Protein AF-A0A1B6LTK1-F1 (afdb_monomer)

Secondary structure (DSSP, 8-state):
-EEEEEEEEEE--HHHHHTHHHHHHHHHHHHHHHSTT-EEEEEEE-TTS-EEEEEEETTT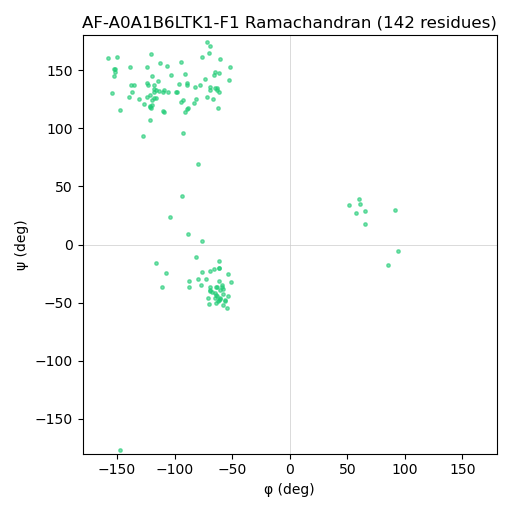EEEEEEEETTTEEEEEEEEEE-TTPPPSS-HHHHHHHHHHHHHHHT-SEEEEPPPEEET-SS--EEE-TT--EEE------S--

Mean predicted aligned error: 3.46 Å

Solvent-accessible surface area (backbone atoms only — not comparable to full-atom values): 8046 Å² total; per-residue (Å²): 72,25,38,38,38,36,46,36,38,36,33,36,59,37,67,49,38,72,54,34,67,64,50,50,52,51,51,51,60,53,47,48,76,69,38,58,72,60,38,83,73,48,76,47,77,45,95,81,46,24,36,41,37,34,28,41,27,58,72,78,16,42,35,40,42,38,39,40,46,88,14,41,36,41,38,39,43,36,31,69,40,54,74,90,57,78,66,87,68,41,74,67,55,48,50,52,50,50,56,48,50,31,63,74,66,60,31,84,46,70,49,76,55,81,65,43,70,43,82,36,91,59,85,39,73,46,66,47,100,84,69,46,85,41,81,54,96,69,89,74,78,91,76,134

Sequence (144 aa):
MAINTILLDLSVDPSKIMEKTALISTIQEVLSKFIPDLKETNSLSFGSGGFLFTFTAARDSFVTIRGFPQGLVSINVEYFRKDGDESLLPFETVRQLESTLTKLTGSMKSHKYPALKRGGKADRYFLSSDERILEYDIDAVLFE

Organism: NCBI:txid36148

InterPro domains:
  IPR015576 Spermine synthase, animal [PTHR46315] (1-144)

Foldseek 3Di:
DFKWKKKKKFFADLVCLLVVPQLVVQLQVLVCVLFAAWDWDDKDADPQSKIKTWTAGPQRKIWIWIGDSNRMIMIMIIHDDDPPDDDSQDPVNVVVSQVSSCVRRVTPDMDIDPIDGHPDPDDQWDADPVGDTDGHPDPDDPDD

Radius of gyration: 16.62 Å; Cα contacts (8 Å, |Δi|>4): 269; chains: 1; bounding box: 35×38×49 Å

Nearest PDB structures (foldseek):
  3c6k-assembly2_D  TM=7.894E-01  e=8.532E-10  Homo sapiens
  3c6k-assembly2_C  TM=7.794E-01  e=2.590E-09  Homo sapiens
  3c6k-assembly1_A  TM=7.953E-01  e=7.865E-09  Homo sapiens
  1tmi-assembly1_B  TM=7.408E-01  e=5.358E-05  Thermotoga maritima
  3tvl-assembly2_B  TM=3.067E-01  e=5.827E-01  Homo sapiens

pLDDT: mean 94.77, std 3.53, range [76.31, 98.56]

Structure (mmCIF, N/CA/C/O backbone):
data_AF-A0A1B6LTK1-F1
#
_entry.id   AF-A0A1B6LTK1-F1
#
loop_
_atom_site.group_PDB
_atom_site.id
_atom_site.type_symbol
_atom_site.label_atom_id
_atom_site.label_alt_id
_atom_site.label_comp_id
_atom_site.label_asym_id
_atom_site.label_entity_id
_atom_site.label_seq_id
_atom_site.pdbx_PDB_ins_code
_atom_site.Cartn_x
_atom_site.Cartn_y
_atom_site.Cartn_z
_atom_site.occupancy
_atom_site.B_iso_or_equiv
_atom_site.auth_seq_id
_atom_site.auth_comp_id
_atom_site.auth_asym_id
_atom_site.auth_atom_id
_atom_site.pdbx_PDB_model_num
ATOM 1 N N . MET A 1 1 ? 13.739 -3.139 -14.158 1.00 88.19 1 MET A N 1
ATOM 2 C CA . MET A 1 1 ? 13.530 -3.468 -12.737 1.00 88.19 1 MET A CA 1
ATOM 3 C C . MET A 1 1 ? 13.012 -2.217 -12.054 1.00 88.19 1 MET A C 1
ATOM 5 O O . MET A 1 1 ? 13.347 -1.140 -12.528 1.00 88.19 1 MET A O 1
ATOM 9 N N . ALA A 1 2 ? 12.196 -2.329 -11.012 1.00 93.19 2 ALA A N 1
ATOM 10 C CA . ALA A 1 2 ? 11.704 -1.182 -10.248 1.00 93.19 2 ALA A CA 1
ATOM 11 C C . ALA A 1 2 ? 11.273 -1.619 -8.843 1.00 93.19 2 ALA A C 1
ATOM 13 O O . ALA A 1 2 ? 10.985 -2.795 -8.608 1.00 93.19 2 ALA A O 1
ATOM 14 N N . ILE A 1 3 ? 11.192 -0.663 -7.924 1.00 95.00 3 ILE A N 1
ATOM 15 C CA . ILE A 1 3 ? 10.460 -0.831 -6.670 1.00 95.00 3 ILE A CA 1
ATOM 16 C C . ILE A 1 3 ? 8.993 -0.544 -6.973 1.00 95.00 3 ILE A C 1
ATOM 18 O O . ILE A 1 3 ? 8.656 0.542 -7.440 1.00 95.00 3 ILE A O 1
ATOM 22 N N . ASN A 1 4 ? 8.119 -1.504 -6.711 1.00 95.25 4 ASN A N 1
ATOM 23 C CA . ASN A 1 4 ? 6.684 -1.302 -6.813 1.00 95.25 4 ASN A CA 1
ATOM 24 C C . ASN A 1 4 ? 6.135 -0.933 -5.437 1.00 95.25 4 ASN A C 1
ATOM 26 O O . ASN A 1 4 ? 6.268 -1.715 -4.498 1.00 95.25 4 ASN A O 1
ATOM 30 N N . THR A 1 5 ? 5.482 0.223 -5.343 1.00 96.69 5 THR A N 1
ATOM 31 C CA . THR A 1 5 ? 4.803 0.689 -4.130 1.00 96.69 5 THR A CA 1
ATOM 32 C C . THR A 1 5 ? 3.295 0.653 -4.356 1.00 96.69 5 THR A C 1
ATOM 34 O O . THR A 1 5 ? 2.763 1.375 -5.199 1.00 96.69 5 THR A O 1
ATOM 37 N N . ILE A 1 6 ? 2.596 -0.195 -3.608 1.00 97.00 6 ILE A N 1
ATOM 38 C CA . ILE A 1 6 ? 1.132 -0.256 -3.572 1.00 97.00 6 ILE A CA 1
ATOM 39 C C . ILE A 1 6 ? 0.659 0.529 -2.359 1.00 97.00 6 ILE A C 1
ATOM 41 O O . ILE A 1 6 ? 1.159 0.314 -1.257 1.00 97.00 6 ILE A O 1
ATOM 45 N N . LEU A 1 7 ? -0.318 1.404 -2.580 1.00 97.56 7 LEU A N 1
ATOM 46 C CA . LEU A 1 7 ? -0.934 2.241 -1.557 1.00 97.56 7 LEU A CA 1
ATOM 47 C C . LEU A 1 7 ? -2.419 1.882 -1.461 1.00 97.56 7 LEU A C 1
ATOM 49 O O . LEU A 1 7 ? -3.116 1.806 -2.482 1.00 97.56 7 LEU A O 1
ATOM 53 N N . LEU A 1 8 ? -2.896 1.659 -0.241 1.00 97.81 8 LEU A N 1
ATOM 54 C CA . LEU A 1 8 ? -4.290 1.356 0.055 1.00 97.81 8 LEU A CA 1
ATOM 55 C C . LEU A 1 8 ? -4.720 2.085 1.325 1.00 97.81 8 LEU A C 1
ATOM 57 O O . LEU A 1 8 ? -4.129 1.893 2.385 1.00 97.81 8 LEU A O 1
ATOM 61 N N . ASP A 1 9 ? -5.811 2.836 1.231 1.00 98.38 9 ASP A N 1
ATOM 62 C CA . ASP A 1 9 ? -6.376 3.562 2.362 1.00 98.38 9 ASP A CA 1
ATOM 63 C C . ASP A 1 9 ? -7.758 3.017 2.739 1.00 98.38 9 ASP A C 1
ATOM 65 O O . ASP A 1 9 ? -8.581 2.699 1.876 1.00 98.38 9 ASP A O 1
ATOM 69 N N . LEU A 1 10 ? -8.027 2.944 4.044 1.00 98.31 10 LEU A N 1
ATOM 70 C CA . LEU A 1 10 ? -9.305 2.553 4.636 1.00 98.31 10 LEU A CA 1
ATOM 71 C C . LEU A 1 10 ? -9.796 3.663 5.571 1.00 98.31 10 LEU A C 1
ATOM 73 O O . LEU A 1 10 ? -9.099 4.059 6.503 1.00 98.31 10 LEU A O 1
ATOM 77 N N . SER A 1 11 ? -11.024 4.131 5.369 1.00 98.19 11 SER A N 1
ATOM 78 C CA . SER A 1 11 ? -11.733 5.000 6.313 1.00 98.19 11 SER A CA 1
ATOM 79 C C . SER A 1 11 ? -12.555 4.142 7.271 1.00 98.19 11 SER A C 1
ATOM 81 O O . SER A 1 11 ? -13.487 3.458 6.842 1.00 98.19 11 SER A O 1
ATOM 83 N N . VAL A 1 12 ? -12.215 4.144 8.552 1.00 97.25 12 VAL A N 1
ATOM 84 C CA . VAL A 1 12 ? -12.867 3.359 9.611 1.00 97.25 12 VAL A CA 1
ATOM 85 C C . VAL A 1 12 ? -13.430 4.288 10.681 1.00 97.25 12 VAL A C 1
ATOM 87 O O . VAL A 1 12 ? -13.065 5.458 10.752 1.00 97.25 12 VAL A O 1
ATOM 90 N N . ASP A 1 13 ? -14.318 3.775 11.528 1.00 96.31 13 ASP A N 1
ATOM 91 C CA . ASP A 1 13 ? -14.775 4.544 12.685 1.00 96.31 13 ASP A CA 1
ATOM 92 C C . ASP A 1 13 ? -13.580 4.870 13.614 1.00 96.31 13 ASP A C 1
ATOM 94 O O . ASP A 1 13 ? -12.812 3.955 13.941 1.00 96.31 13 ASP A O 1
ATOM 98 N N . PRO A 1 14 ? -13.396 6.133 14.050 1.00 96.12 14 PRO A N 1
ATOM 99 C CA . PRO A 1 14 ? -12.319 6.528 14.961 1.00 96.12 14 PRO A CA 1
ATOM 100 C C . PRO A 1 14 ? -12.210 5.667 16.228 1.00 96.12 14 PRO A C 1
ATOM 102 O O . PRO A 1 14 ? -11.102 5.410 16.701 1.00 96.12 14 PRO A O 1
ATOM 105 N N . SER A 1 15 ? -13.329 5.153 16.752 1.00 93.94 15 SER A N 1
ATOM 106 C CA . SER A 1 15 ? -13.333 4.246 17.910 1.00 93.94 15 SER A CA 1
ATOM 107 C C . SER A 1 15 ? -12.524 2.968 17.662 1.00 93.94 15 SER A C 1
ATOM 109 O O . SER A 1 15 ? -11.804 2.518 18.551 1.00 93.94 15 SER A O 1
ATOM 111 N N . LYS A 1 16 ? -12.518 2.440 16.429 1.00 93.25 16 LYS A N 1
ATOM 112 C CA . LYS A 1 16 ? -11.725 1.255 16.054 1.00 93.25 16 LYS A CA 1
ATOM 113 C C . LYS A 1 16 ? -10.221 1.519 16.038 1.00 93.25 16 LYS A C 1
ATOM 115 O O . LYS A 1 16 ? -9.441 0.578 16.148 1.00 93.25 16 LYS A O 1
ATOM 120 N N . ILE A 1 17 ? -9.801 2.777 15.887 1.00 93.06 17 ILE A N 1
ATOM 121 C CA . ILE A 1 17 ? -8.388 3.171 15.998 1.00 93.06 17 ILE A CA 1
ATOM 122 C C . ILE A 1 17 ? -7.966 3.224 17.468 1.00 93.06 17 ILE A C 1
ATOM 124 O O . ILE A 1 17 ? -6.841 2.856 17.799 1.00 93.06 17 ILE A O 1
ATOM 128 N N . MET A 1 18 ? -8.870 3.628 18.361 1.00 85.88 18 MET A N 1
ATOM 129 C CA . MET A 1 18 ? -8.623 3.593 19.805 1.00 85.88 18 MET A CA 1
ATOM 130 C C . MET A 1 18 ? -8.568 2.144 20.314 1.00 85.88 18 MET A C 1
ATOM 132 O O . MET A 1 18 ? -7.673 1.787 21.078 1.00 85.88 18 MET A O 1
ATOM 136 N N . GLU A 1 19 ? -9.446 1.278 19.801 1.00 87.31 19 GLU A N 1
ATOM 137 C CA . GLU A 1 19 ? -9.489 -0.170 20.061 1.00 87.31 19 GLU A CA 1
ATOM 138 C C . GLU A 1 19 ? -8.706 -0.982 19.008 1.00 87.31 19 GLU A C 1
ATOM 140 O O . GLU A 1 19 ? -9.132 -2.039 18.534 1.00 87.31 19 GLU A O 1
ATOM 145 N N . LYS A 1 20 ? -7.527 -0.480 18.623 1.00 89.62 20 LYS A N 1
ATOM 146 C CA . LYS A 1 20 ? -6.758 -0.951 17.458 1.00 89.62 20 LYS A CA 1
ATOM 147 C C . LYS A 1 20 ? -6.454 -2.447 17.402 1.00 89.62 20 LYS A C 1
ATOM 149 O O . LYS A 1 20 ? -6.239 -2.956 16.308 1.00 89.62 20 LYS A O 1
ATOM 154 N N . THR A 1 21 ? -6.411 -3.163 18.526 1.00 91.38 21 THR A N 1
ATOM 155 C CA . THR A 1 21 ? -5.969 -4.568 18.581 1.00 91.38 21 THR A CA 1
ATOM 156 C C . THR A 1 21 ? -6.770 -5.469 17.639 1.00 91.38 21 THR A C 1
ATOM 158 O O . THR A 1 21 ? -6.184 -6.197 16.839 1.00 91.38 21 THR A O 1
ATOM 161 N N . ALA A 1 22 ? -8.105 -5.382 17.676 1.00 93.62 22 ALA A N 1
ATOM 162 C CA . ALA A 1 22 ? -8.968 -6.190 16.812 1.00 93.62 22 ALA A CA 1
ATOM 163 C C . ALA A 1 22 ? -8.854 -5.771 15.337 1.00 93.62 22 ALA A C 1
ATOM 165 O O . ALA A 1 22 ? -8.805 -6.619 14.443 1.00 93.62 22 ALA A O 1
ATOM 166 N N . LEU A 1 23 ? -8.759 -4.462 15.084 1.00 95.62 23 LEU A N 1
ATOM 167 C CA . LEU A 1 23 ? -8.598 -3.907 13.742 1.00 95.62 23 LEU A CA 1
ATOM 168 C C . LEU A 1 23 ? -7.284 -4.370 13.098 1.00 95.62 23 LEU A C 1
ATOM 170 O O . LEU A 1 23 ? -7.291 -4.853 11.970 1.00 95.62 23 LEU A O 1
ATOM 174 N N . ILE A 1 24 ? -6.170 -4.264 13.821 1.00 95.44 24 ILE A N 1
ATOM 175 C CA . ILE A 1 24 ? -4.845 -4.670 13.344 1.00 95.44 24 ILE A CA 1
ATOM 176 C C . ILE A 1 24 ? -4.801 -6.175 13.114 1.00 95.44 24 ILE A C 1
ATOM 178 O O . ILE A 1 24 ? -4.362 -6.589 12.047 1.00 95.44 24 ILE A O 1
ATOM 182 N N . SER A 1 25 ? -5.309 -6.980 14.053 1.00 96.00 25 SER A N 1
ATOM 183 C CA . SER A 1 25 ? -5.362 -8.437 13.893 1.00 96.00 25 SER A CA 1
ATOM 184 C C . SER A 1 25 ? -6.145 -8.834 12.638 1.00 96.00 25 SER A C 1
ATOM 186 O O . SER A 1 25 ? -5.672 -9.655 11.856 1.00 96.00 25 SER A O 1
ATOM 188 N N . THR A 1 26 ? -7.277 -8.172 12.382 1.00 97.44 26 THR A N 1
ATOM 189 C CA . THR A 1 26 ? -8.067 -8.378 11.160 1.00 97.44 26 THR A CA 1
ATOM 190 C C . THR A 1 26 ? -7.267 -8.018 9.907 1.00 97.44 26 THR A C 1
ATOM 192 O O . THR A 1 26 ? -7.224 -8.792 8.954 1.00 97.44 26 THR A O 1
ATOM 195 N N . ILE A 1 27 ? -6.610 -6.853 9.887 1.00 97.88 27 ILE A N 1
ATOM 196 C CA . ILE A 1 27 ? -5.815 -6.415 8.730 1.00 97.88 27 ILE A CA 1
ATOM 197 C C . ILE A 1 27 ? -4.640 -7.371 8.489 1.00 97.88 27 ILE A C 1
ATOM 199 O O . ILE A 1 27 ? -4.411 -7.766 7.350 1.00 97.88 27 ILE A O 1
ATOM 203 N N . GLN A 1 28 ? -3.925 -7.777 9.540 1.00 97.00 28 GLN A N 1
ATOM 204 C CA . GLN A 1 28 ? -2.813 -8.728 9.467 1.00 97.00 28 GLN A CA 1
ATOM 205 C C . GLN A 1 28 ? -3.262 -10.087 8.917 1.00 97.00 28 GLN A C 1
ATOM 207 O O . GLN A 1 28 ? -2.610 -10.624 8.022 1.00 97.00 28 GLN A O 1
ATOM 212 N N . GLU A 1 29 ? -4.385 -10.624 9.405 1.00 97.56 29 GLU A N 1
ATOM 213 C CA . GLU A 1 29 ? -4.945 -11.895 8.931 1.00 97.56 29 GLU A CA 1
ATOM 214 C C . GLU A 1 29 ? -5.359 -11.824 7.458 1.00 97.56 29 GLU A C 1
ATOM 216 O O . GLU A 1 29 ? -5.218 -12.789 6.711 1.00 97.56 29 GLU A O 1
ATOM 221 N N . VAL A 1 30 ? -5.881 -10.680 7.015 1.00 98.19 30 VAL A N 1
ATOM 222 C CA . VAL A 1 30 ? -6.197 -10.494 5.601 1.00 98.19 30 VAL A CA 1
ATOM 223 C C . VAL A 1 30 ? -4.912 -10.405 4.789 1.00 98.19 30 VAL A C 1
ATOM 225 O O . VAL A 1 30 ? -4.764 -11.160 3.837 1.00 98.19 30 VAL A O 1
ATOM 228 N N . LEU A 1 31 ? -3.964 -9.544 5.165 1.00 97.88 31 LEU A N 1
ATOM 229 C CA . LEU A 1 31 ? -2.718 -9.363 4.418 1.00 97.88 31 LEU A CA 1
ATOM 230 C C . LEU A 1 31 ? -1.928 -10.668 4.276 1.00 97.88 31 LEU A C 1
ATOM 232 O O . LEU A 1 31 ? -1.411 -10.926 3.192 1.00 97.88 31 LEU A O 1
ATOM 236 N N . SER A 1 32 ? -1.890 -11.525 5.300 1.00 97.25 32 SER A N 1
ATOM 237 C CA . SER A 1 32 ? -1.175 -12.809 5.242 1.00 97.25 32 SER A CA 1
ATOM 238 C C . SER A 1 32 ? -1.766 -13.809 4.238 1.00 97.25 32 SER A C 1
ATOM 240 O O . SER A 1 32 ? -1.054 -14.695 3.772 1.00 97.25 32 SER A O 1
ATOM 242 N N . LYS A 1 33 ? -3.039 -13.652 3.840 1.00 97.25 33 LYS A N 1
ATOM 243 C CA . LYS A 1 33 ? -3.671 -14.458 2.775 1.00 97.25 33 LYS A CA 1
ATOM 244 C C . LYS A 1 33 ? -3.238 -14.029 1.373 1.00 97.25 33 LYS A C 1
ATOM 246 O O . LYS A 1 33 ? -3.333 -14.825 0.444 1.00 97.25 33 LYS A O 1
ATOM 251 N N . PHE A 1 34 ? -2.796 -12.780 1.213 1.00 96.44 34 PHE A N 1
ATOM 252 C CA . PHE A 1 34 ? -2.420 -12.199 -0.082 1.00 96.44 34 PHE A CA 1
ATOM 253 C C . PHE A 1 34 ? -0.907 -12.012 -0.241 1.00 96.44 34 PHE A C 1
ATOM 255 O O . PHE A 1 34 ? -0.419 -11.965 -1.367 1.00 96.44 34 PHE A O 1
ATOM 262 N N . ILE A 1 35 ? -0.167 -11.893 0.863 1.00 96.19 35 ILE A N 1
ATOM 263 C CA . ILE A 1 35 ? 1.271 -11.625 0.886 1.00 96.19 35 ILE A CA 1
ATOM 264 C C . ILE A 1 35 ? 1.966 -12.773 1.638 1.00 96.19 35 ILE A C 1
ATOM 266 O O . ILE A 1 35 ? 1.849 -12.850 2.864 1.00 96.19 35 ILE A O 1
ATOM 270 N N . PRO A 1 36 ? 2.688 -13.662 0.930 1.00 95.12 36 PRO A N 1
ATOM 271 C CA . PRO A 1 36 ? 3.394 -14.781 1.548 1.00 95.12 36 PRO A CA 1
ATOM 272 C C . PRO A 1 36 ? 4.474 -14.332 2.538 1.00 95.12 36 PRO A C 1
ATOM 274 O O . PRO A 1 36 ? 5.129 -13.309 2.332 1.00 95.12 36 PRO A O 1
ATOM 277 N N . ASP A 1 37 ? 4.688 -15.134 3.581 1.00 96.06 37 ASP A N 1
ATOM 278 C CA . ASP A 1 37 ? 5.727 -14.948 4.606 1.00 96.06 37 ASP A CA 1
ATOM 279 C C . ASP A 1 37 ? 5.669 -13.605 5.356 1.00 96.06 37 ASP A C 1
ATOM 281 O O . ASP A 1 37 ? 6.683 -13.112 5.854 1.00 96.06 37 ASP A O 1
ATOM 285 N N . LEU A 1 38 ? 4.478 -13.005 5.460 1.00 97.75 38 LEU A N 1
ATOM 286 C CA . LEU A 1 38 ? 4.268 -11.761 6.198 1.00 97.75 38 LEU A CA 1
ATOM 287 C C . LEU A 1 38 ? 4.597 -11.941 7.690 1.00 97.75 38 LEU A C 1
ATOM 289 O O . LEU A 1 38 ? 3.929 -12.688 8.406 1.00 97.75 38 LEU A O 1
ATOM 293 N N . LYS A 1 39 ? 5.596 -11.203 8.174 1.00 97.38 39 LYS A N 1
ATOM 294 C CA . LYS A 1 39 ? 6.078 -11.246 9.556 1.00 97.38 39 LYS A CA 1
ATOM 295 C C . LYS A 1 39 ? 6.193 -9.842 10.130 1.00 97.38 39 LYS A C 1
ATOM 297 O O . LYS A 1 39 ? 6.893 -9.001 9.570 1.00 97.38 39 LYS A O 1
ATOM 302 N N . GLU A 1 40 ? 5.539 -9.604 11.265 1.00 97.50 40 GLU A N 1
ATOM 303 C CA . GLU A 1 40 ? 5.674 -8.346 12.005 1.00 97.50 40 GLU A CA 1
ATOM 304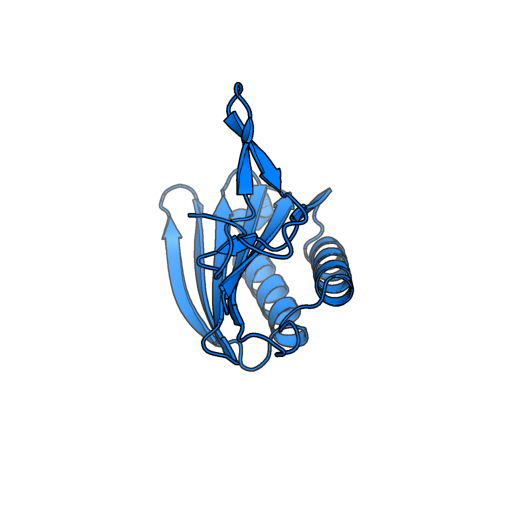 C C . GLU A 1 40 ? 7.118 -8.167 12.484 1.00 97.50 40 GLU A C 1
ATOM 306 O O . GLU A 1 40 ? 7.734 -9.092 13.020 1.00 97.50 40 GLU A O 1
ATOM 311 N N . THR A 1 41 ? 7.659 -6.970 12.273 1.00 97.12 41 THR A N 1
ATOM 312 C CA . THR A 1 41 ? 9.009 -6.596 12.703 1.00 97.12 41 THR A CA 1
ATOM 313 C C . THR A 1 41 ? 9.004 -5.565 13.814 1.00 97.12 41 THR A C 1
ATOM 315 O O . THR A 1 41 ? 9.853 -5.634 14.700 1.00 97.12 41 THR A O 1
ATOM 318 N N . ASN A 1 42 ? 8.073 -4.612 13.784 1.00 96.94 42 ASN A N 1
ATOM 319 C CA . ASN A 1 42 ? 7.973 -3.572 14.797 1.00 96.94 42 ASN A CA 1
ATOM 320 C C . ASN A 1 42 ? 6.532 -3.075 14.930 1.00 96.94 42 ASN A C 1
ATOM 322 O O . ASN A 1 42 ? 5.780 -3.035 13.952 1.00 96.94 42 ASN A O 1
ATOM 326 N N . SER A 1 43 ? 6.189 -2.621 16.131 1.00 96.31 43 SER A N 1
ATOM 327 C CA . SER A 1 43 ? 4.934 -1.948 16.428 1.00 96.31 43 SER A CA 1
ATOM 328 C C . SER A 1 43 ? 5.156 -0.756 17.355 1.00 96.31 43 SER A C 1
ATOM 330 O O . SER A 1 43 ? 5.921 -0.795 18.317 1.00 96.31 43 SER A O 1
ATOM 332 N N . LEU A 1 44 ? 4.481 0.346 17.039 1.00 96.38 44 LEU A N 1
ATOM 333 C CA . LEU A 1 44 ? 4.593 1.616 17.740 1.00 96.38 44 LEU A CA 1
ATOM 334 C C . LEU A 1 44 ? 3.206 2.215 17.973 1.00 96.38 44 LEU A C 1
ATOM 336 O O . LEU A 1 44 ? 2.353 2.254 17.084 1.00 96.38 44 LEU A O 1
ATOM 340 N N . SER A 1 45 ? 3.003 2.736 19.179 1.00 95.00 45 SER A N 1
ATOM 341 C CA . SER A 1 45 ? 1.838 3.544 19.542 1.00 95.00 45 SER A CA 1
ATOM 342 C C . SER A 1 45 ? 2.254 5.004 19.654 1.00 95.00 45 SER A C 1
ATOM 344 O O . SER A 1 45 ? 3.238 5.307 20.325 1.00 95.00 45 SER A O 1
ATOM 346 N N . PHE A 1 46 ? 1.507 5.911 19.033 1.00 93.69 46 PHE A N 1
ATOM 347 C CA . PHE A 1 46 ? 1.741 7.347 19.168 1.00 93.69 46 PHE A CA 1
ATOM 348 C C . PHE A 1 46 ? 0.918 7.913 20.330 1.00 93.69 46 PHE A C 1
ATOM 350 O O . PHE A 1 46 ? -0.204 7.470 20.574 1.00 93.69 46 PHE A O 1
ATOM 357 N N . GLY A 1 47 ? 1.444 8.931 21.020 1.00 89.12 47 GLY A N 1
ATOM 358 C CA . GLY A 1 47 ? 0.780 9.539 22.184 1.00 89.12 47 GLY A CA 1
ATOM 359 C C . GLY A 1 47 ? -0.585 10.174 21.885 1.00 89.12 47 GLY A C 1
ATOM 360 O O . GLY A 1 47 ? -1.401 10.321 22.785 1.00 89.12 47 GLY A O 1
ATOM 361 N N . SER A 1 48 ? -0.864 10.500 20.621 1.00 89.81 48 SER A N 1
ATOM 362 C CA . SER A 1 48 ? -2.151 11.032 20.156 1.00 89.81 48 SER A CA 1
ATOM 363 C C . SER A 1 48 ? -3.175 9.956 19.758 1.00 89.81 48 SER A C 1
ATOM 365 O O . SER A 1 48 ? -4.200 10.287 19.172 1.00 89.81 48 SER A O 1
ATOM 367 N N . GLY A 1 49 ? -2.907 8.672 20.031 1.00 89.88 49 GLY A N 1
ATOM 368 C CA . GLY A 1 49 ? -3.820 7.555 19.743 1.00 89.88 49 GLY A CA 1
ATOM 369 C C . GLY A 1 49 ? -3.592 6.858 18.396 1.00 89.88 49 GLY A C 1
ATOM 370 O O . GLY A 1 49 ? -4.200 5.827 18.128 1.00 89.88 49 GLY A O 1
ATOM 371 N N . GLY A 1 50 ? -2.688 7.368 17.554 1.00 95.75 50 GLY A N 1
ATOM 372 C CA . GLY A 1 50 ? -2.286 6.689 16.319 1.00 95.75 50 GLY A CA 1
ATOM 373 C C . GLY A 1 50 ? -1.415 5.450 16.558 1.00 95.75 50 GLY A C 1
ATOM 374 O O . GLY A 1 50 ? -0.943 5.181 17.669 1.00 95.75 50 GLY A O 1
ATOM 375 N N . PHE A 1 51 ? -1.121 4.718 15.485 1.00 97.06 51 PHE A N 1
ATOM 376 C CA . PHE A 1 51 ? -0.197 3.582 15.534 1.00 97.06 51 PHE A CA 1
ATOM 377 C C . PHE A 1 51 ? 0.558 3.354 14.220 1.00 97.06 51 PHE A C 1
ATOM 379 O O . PHE A 1 51 ? 0.145 3.827 13.161 1.00 97.06 51 PHE A O 1
ATOM 386 N N . LEU A 1 52 ? 1.660 2.610 14.297 1.00 97.69 52 LEU A N 1
ATOM 387 C CA . LEU A 1 52 ? 2.439 2.125 13.161 1.00 97.69 52 LEU A CA 1
ATOM 388 C C . LEU A 1 52 ? 2.838 0.669 13.408 1.00 97.69 52 LEU A C 1
ATOM 390 O O . LEU A 1 52 ? 3.372 0.356 14.466 1.00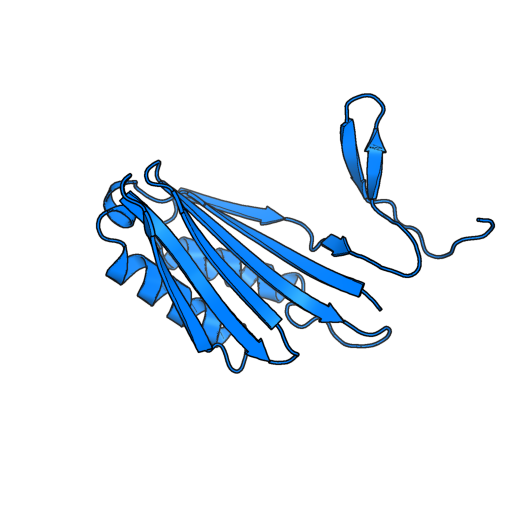 97.69 52 LEU A O 1
ATOM 394 N N . PHE A 1 53 ? 2.615 -0.190 12.420 1.00 98.06 53 PHE A N 1
ATOM 395 C CA . PHE A 1 53 ? 3.125 -1.558 12.372 1.00 98.06 53 PHE A CA 1
ATOM 396 C C . PHE A 1 53 ? 3.939 -1.726 11.096 1.00 98.06 53 PHE A C 1
ATOM 398 O O . PHE A 1 53 ? 3.526 -1.258 10.031 1.00 98.06 53 PHE A O 1
ATOM 405 N N . THR A 1 54 ? 5.083 -2.389 11.199 1.00 98.31 54 THR A N 1
ATOM 406 C CA . THR A 1 54 ? 5.946 -2.720 10.063 1.00 98.31 54 THR A CA 1
ATOM 407 C C . THR A 1 54 ? 6.095 -4.225 9.951 1.00 98.31 54 THR A C 1
ATOM 409 O O . THR A 1 54 ? 6.157 -4.932 10.958 1.00 98.31 54 THR A O 1
ATOM 412 N N . PHE A 1 55 ? 6.187 -4.714 8.721 1.00 98.44 55 PHE A N 1
ATOM 413 C CA . PHE A 1 55 ? 6.333 -6.128 8.419 1.00 98.44 55 PHE A CA 1
ATOM 414 C C . PHE A 1 55 ? 7.344 -6.316 7.302 1.00 98.44 55 PHE A C 1
ATOM 416 O O . PHE A 1 55 ? 7.507 -5.459 6.433 1.00 98.44 55 PHE A O 1
ATOM 423 N N . THR A 1 56 ? 7.971 -7.480 7.303 1.00 98.19 56 THR A N 1
ATOM 424 C CA . THR A 1 56 ? 8.694 -8.018 6.150 1.00 98.19 56 THR A CA 1
ATOM 425 C C . THR A 1 56 ? 7.889 -9.153 5.542 1.00 98.19 56 THR A C 1
ATOM 427 O O . THR A 1 56 ? 7.135 -9.809 6.260 1.00 98.19 56 THR A O 1
ATOM 430 N N . ALA A 1 57 ? 8.057 -9.411 4.252 1.00 96.94 57 ALA A N 1
ATOM 431 C CA . ALA A 1 57 ? 7.425 -10.540 3.582 1.00 96.94 57 ALA A CA 1
ATOM 432 C C . ALA A 1 57 ? 8.306 -11.090 2.448 1.00 96.94 57 ALA A C 1
ATOM 434 O O . ALA A 1 57 ? 9.421 -10.608 2.228 1.00 96.94 57 ALA A O 1
ATOM 435 N N . ALA A 1 58 ? 7.809 -12.092 1.718 1.00 91.94 58 ALA A N 1
ATOM 436 C CA . ALA A 1 58 ? 8.514 -12.680 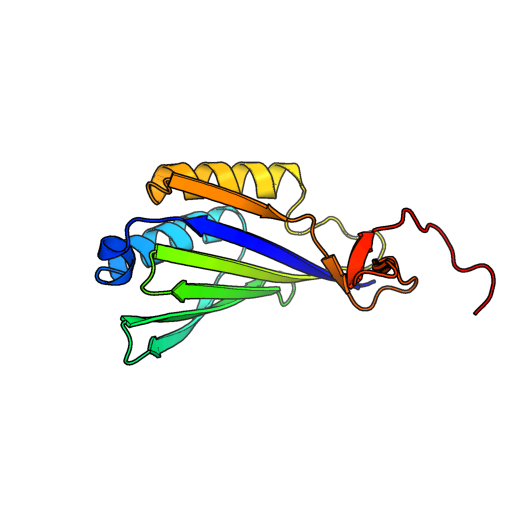0.579 1.00 91.94 58 ALA A CA 1
ATOM 437 C C . ALA A 1 58 ? 8.983 -11.617 -0.438 1.00 91.94 58 ALA A C 1
ATOM 439 O O . ALA A 1 58 ? 8.356 -10.570 -0.588 1.00 91.94 58 ALA A O 1
ATOM 440 N N . ARG A 1 59 ? 10.064 -11.902 -1.179 1.00 90.00 59 ARG A N 1
ATOM 441 C CA . ARG A 1 59 ? 10.707 -10.978 -2.148 1.00 90.00 59 ARG A CA 1
ATOM 442 C C . ARG A 1 59 ? 11.243 -9.679 -1.528 1.00 90.00 59 ARG A C 1
ATOM 444 O O . ARG A 1 59 ? 11.168 -8.626 -2.159 1.00 90.00 59 ARG A O 1
ATOM 451 N N . ASP A 1 60 ? 11.747 -9.771 -0.298 1.00 90.81 60 ASP A N 1
ATOM 452 C CA . ASP A 1 60 ? 12.231 -8.629 0.490 1.00 90.81 60 ASP A CA 1
ATOM 453 C C . ASP A 1 60 ? 11.195 -7.497 0.562 1.00 90.81 60 ASP A C 1
ATOM 455 O O . ASP A 1 60 ? 11.525 -6.310 0.555 1.00 90.81 60 ASP A O 1
ATOM 459 N N . SER A 1 61 ? 9.914 -7.878 0.591 1.00 95.94 61 SER A N 1
ATOM 460 C CA . SER A 1 61 ? 8.828 -6.911 0.625 1.00 95.94 61 SER A CA 1
ATOM 461 C C . SER A 1 61 ? 8.746 -6.275 2.000 1.00 95.94 61 SER A C 1
ATOM 463 O O . SER A 1 61 ? 8.885 -6.948 3.024 1.00 95.94 61 SER A O 1
ATOM 465 N N . PHE A 1 62 ? 8.444 -4.987 2.023 1.00 97.75 62 PHE A N 1
ATOM 466 C CA . PHE A 1 62 ? 8.229 -4.215 3.228 1.00 97.75 62 PHE A CA 1
ATOM 467 C C . PHE A 1 62 ? 6.790 -3.712 3.261 1.00 97.75 62 PHE A C 1
ATOM 469 O O . PHE A 1 62 ? 6.313 -3.092 2.311 1.00 97.75 62 PHE A O 1
ATOM 476 N N . VAL A 1 63 ? 6.082 -3.998 4.351 1.00 98.50 63 VAL A N 1
ATOM 477 C CA . VAL A 1 63 ? 4.688 -3.583 4.531 1.00 98.50 63 VAL A CA 1
ATOM 478 C C . VAL A 1 63 ? 4.585 -2.666 5.734 1.00 98.50 63 VAL A C 1
ATOM 480 O O . VAL A 1 63 ? 5.164 -2.935 6.786 1.00 98.50 63 VAL A O 1
ATOM 483 N N . THR A 1 64 ? 3.811 -1.596 5.601 1.00 98.44 64 THR A N 1
ATOM 484 C CA . THR A 1 64 ? 3.487 -0.698 6.712 1.00 98.44 64 THR A CA 1
ATOM 485 C C . THR A 1 64 ? 1.983 -0.576 6.870 1.00 98.44 64 THR A C 1
ATOM 487 O O . THR A 1 64 ? 1.261 -0.485 5.881 1.00 98.44 64 THR A O 1
ATOM 490 N N . ILE A 1 65 ? 1.516 -0.567 8.117 1.00 98.25 65 ILE A N 1
ATOM 491 C CA . ILE A 1 65 ? 0.135 -0.247 8.484 1.00 98.25 65 ILE A CA 1
ATOM 492 C C . ILE A 1 65 ? 0.194 0.940 9.438 1.00 98.25 65 ILE A C 1
ATOM 494 O O . ILE A 1 65 ? 0.761 0.841 10.528 1.00 98.25 65 ILE A O 1
ATOM 498 N N . ARG A 1 66 ? -0.400 2.063 9.046 1.00 97.94 66 ARG A N 1
ATOM 499 C CA . ARG A 1 66 ? -0.426 3.293 9.836 1.00 97.94 66 ARG A CA 1
ATOM 500 C C . ARG A 1 66 ? -1.858 3.693 10.149 1.00 97.94 66 ARG A C 1
ATOM 502 O O . ARG A 1 66 ? -2.634 3.964 9.240 1.00 97.94 66 ARG A O 1
ATOM 509 N N . GLY A 1 67 ? -2.184 3.761 11.433 1.00 97.75 67 GLY A N 1
ATOM 510 C CA . GLY A 1 67 ? -3.471 4.239 11.925 1.00 97.75 67 GLY A CA 1
ATOM 511 C C . GLY A 1 67 ? -3.393 5.688 12.384 1.00 97.75 67 GLY A C 1
ATOM 512 O O . GLY A 1 67 ? -2.512 6.054 13.169 1.00 97.75 67 GLY A O 1
ATOM 513 N N . PHE A 1 68 ? -4.341 6.496 11.929 1.00 97.19 68 PHE A N 1
ATOM 514 C CA . PHE A 1 68 ? -4.545 7.876 12.345 1.00 97.19 68 PHE A CA 1
ATOM 515 C C . PHE A 1 68 ? -5.825 7.965 13.187 1.00 97.19 68 PHE A C 1
ATOM 517 O O . PHE A 1 68 ? -6.858 7.432 12.770 1.00 97.19 68 PHE A O 1
ATOM 524 N N . PRO A 1 69 ? -5.798 8.649 14.346 1.00 95.94 69 PRO A N 1
ATOM 525 C CA . PRO A 1 69 ? -6.923 8.692 15.288 1.00 95.94 69 PRO A CA 1
ATOM 526 C C . PRO A 1 69 ? -8.199 9.314 14.699 1.00 95.94 69 PRO A C 1
ATOM 528 O O . PRO A 1 69 ? -9.276 9.135 15.250 1.00 95.94 69 PRO A O 1
ATOM 531 N N . GLN A 1 70 ? -8.107 9.996 13.555 1.00 95.44 70 GLN A N 1
ATOM 532 C CA . GLN A 1 70 ? -9.241 10.548 12.809 1.00 95.44 70 GLN A CA 1
ATOM 533 C C . GLN A 1 70 ? -10.044 9.491 12.024 1.00 95.44 70 GLN A C 1
ATOM 535 O O . GLN A 1 70 ? -10.974 9.855 11.311 1.00 95.44 70 GLN A O 1
ATOM 540 N N . GLY A 1 71 ? -9.706 8.201 12.134 1.00 96.62 71 GLY A N 1
ATOM 541 C CA . GLY A 1 71 ? -10.419 7.125 11.438 1.00 96.62 71 GLY A CA 1
ATOM 542 C C . GLY A 1 71 ? -9.841 6.785 10.064 1.00 96.62 71 GLY A C 1
ATOM 543 O O . GLY A 1 71 ? -10.568 6.346 9.178 1.00 96.62 71 GLY A O 1
ATOM 544 N N . LEU A 1 72 ? -8.536 6.978 9.864 1.00 97.50 72 LEU A N 1
ATOM 545 C CA . LEU A 1 72 ? -7.847 6.586 8.632 1.00 97.50 72 LEU A CA 1
ATOM 546 C C . LEU A 1 72 ? -6.810 5.508 8.937 1.00 97.50 72 LEU A C 1
ATOM 548 O O . LEU A 1 72 ? -6.006 5.657 9.856 1.00 97.50 72 LEU A O 1
ATOM 552 N N . VAL A 1 73 ? -6.797 4.447 8.139 1.00 98.25 73 VAL A N 1
ATOM 553 C CA . VAL A 1 73 ? -5.714 3.464 8.109 1.00 98.25 73 VAL A CA 1
ATOM 554 C C . VAL A 1 73 ? -5.094 3.474 6.724 1.00 98.25 73 VAL A C 1
ATOM 556 O O . VAL A 1 73 ? -5.804 3.295 5.740 1.00 98.25 73 VAL A O 1
ATOM 559 N N . SER A 1 74 ? -3.782 3.663 6.656 1.00 98.38 74 SER A N 1
ATOM 560 C CA . SER A 1 74 ? -3.010 3.594 5.418 1.00 98.38 74 SER A CA 1
ATOM 561 C C . SER A 1 74 ? -2.130 2.349 5.432 1.00 98.38 74 SER A C 1
ATOM 563 O O . SER A 1 74 ? -1.465 2.064 6.434 1.00 98.38 74 SER A O 1
ATOM 565 N N . ILE A 1 75 ? -2.169 1.584 4.347 1.00 98.56 75 ILE A N 1
ATOM 566 C CA . ILE A 1 75 ? -1.436 0.336 4.156 1.00 98.56 75 ILE A CA 1
ATOM 567 C C . ILE A 1 75 ? -0.558 0.493 2.919 1.00 98.56 75 ILE A C 1
ATOM 569 O O . ILE A 1 75 ? -1.071 0.667 1.812 1.00 98.56 75 ILE A O 1
ATOM 573 N N . ASN A 1 76 ? 0.756 0.368 3.098 1.00 98.31 76 ASN A N 1
ATOM 574 C CA . ASN A 1 76 ? 1.709 0.430 1.992 1.00 98.31 76 ASN A CA 1
ATOM 575 C C . ASN A 1 76 ? 2.451 -0.893 1.868 1.00 98.31 76 ASN A C 1
ATOM 577 O O . ASN A 1 76 ? 2.937 -1.408 2.873 1.00 98.31 76 ASN A O 1
ATOM 581 N N . VAL A 1 77 ? 2.568 -1.410 0.647 1.00 97.88 77 VAL A N 1
ATOM 582 C CA . VAL A 1 77 ? 3.356 -2.606 0.318 1.00 97.88 77 VAL A CA 1
ATOM 583 C C . VAL A 1 77 ? 4.412 -2.210 -0.702 1.00 97.88 77 VAL A C 1
ATOM 585 O O . VAL A 1 77 ? 4.078 -1.802 -1.814 1.00 97.88 77 VAL A O 1
ATOM 588 N N . GLU A 1 78 ? 5.679 -2.340 -0.336 1.00 97.44 78 GLU A N 1
ATOM 589 C CA . GLU A 1 78 ? 6.821 -2.063 -1.201 1.00 97.44 78 GLU A CA 1
ATOM 590 C C . GLU A 1 78 ? 7.577 -3.352 -1.484 1.00 97.44 78 GLU A C 1
ATOM 592 O O . GLU A 1 78 ? 7.868 -4.112 -0.567 1.00 97.44 78 GLU A O 1
ATOM 597 N N . TYR A 1 79 ? 7.893 -3.613 -2.747 1.00 96.50 79 TYR A N 1
ATOM 598 C CA . TYR A 1 79 ? 8.667 -4.791 -3.125 1.00 96.50 79 TYR A CA 1
ATOM 599 C C . TYR A 1 79 ? 9.463 -4.539 -4.397 1.00 96.50 79 TYR A C 1
ATOM 601 O O . TYR A 1 79 ? 9.064 -3.761 -5.268 1.00 96.50 79 TYR A O 1
ATOM 609 N N . PHE A 1 80 ? 10.596 -5.219 -4.523 1.00 94.25 80 PHE A N 1
ATOM 610 C CA . PHE A 1 80 ? 11.408 -5.148 -5.727 1.00 94.25 80 PHE A CA 1
ATOM 611 C C . PHE A 1 80 ? 10.866 -6.095 -6.804 1.00 94.25 80 PHE A C 1
ATOM 613 O O . PHE A 1 80 ? 10.548 -7.255 -6.536 1.00 94.25 80 PHE A O 1
ATOM 620 N N . ARG A 1 81 ? 10.780 -5.609 -8.044 1.00 93.12 81 ARG A N 1
ATOM 621 C CA . ARG A 1 81 ? 10.361 -6.392 -9.211 1.00 93.12 81 ARG A CA 1
ATOM 622 C C . ARG A 1 81 ? 11.409 -6.290 -10.318 1.00 93.12 81 ARG A C 1
ATOM 624 O O . ARG A 1 81 ? 11.690 -5.192 -10.812 1.00 93.12 81 ARG A O 1
ATOM 631 N N . LYS A 1 82 ? 11.969 -7.427 -10.749 1.00 91.75 82 LYS A N 1
ATOM 632 C CA . LYS A 1 82 ? 12.838 -7.473 -11.937 1.00 91.75 82 LYS A CA 1
ATOM 633 C C . LYS A 1 82 ? 11.997 -7.406 -13.211 1.00 91.75 82 LYS A C 1
ATOM 635 O O . LYS A 1 82 ? 10.789 -7.635 -13.193 1.00 91.75 82 LYS A O 1
ATOM 640 N N . ASP A 1 83 ? 12.633 -7.055 -14.324 1.00 86.00 83 ASP A N 1
ATOM 641 C CA . ASP A 1 83 ? 11.944 -7.085 -15.617 1.00 86.00 83 ASP A CA 1
ATOM 642 C C . ASP A 1 83 ? 11.577 -8.527 -15.970 1.00 86.00 83 ASP A C 1
ATOM 644 O O . ASP A 1 83 ? 12.390 -9.431 -15.806 1.00 86.00 83 ASP A O 1
ATOM 648 N N . GLY A 1 84 ? 10.341 -8.738 -16.423 1.00 85.12 84 GLY A N 1
ATOM 649 C CA . GLY A 1 84 ? 9.808 -10.068 -16.728 1.00 85.12 84 GLY A CA 1
ATOM 650 C C . GLY A 1 84 ? 9.217 -10.825 -15.533 1.00 85.12 84 GLY A C 1
ATOM 651 O O . GLY A 1 84 ? 8.403 -11.715 -15.757 1.00 85.12 84 GLY A O 1
ATOM 652 N N . ASP A 1 85 ? 9.524 -10.446 -14.286 1.00 90.62 85 ASP A N 1
ATOM 653 C CA . ASP A 1 85 ? 8.909 -11.075 -13.110 1.00 90.62 85 ASP A CA 1
ATOM 654 C C . ASP A 1 85 ? 7.407 -10.772 -13.048 1.00 90.62 85 ASP A C 1
ATOM 656 O O . ASP A 1 85 ? 6.958 -9.657 -13.351 1.00 90.62 85 ASP A O 1
ATOM 660 N N . GLU A 1 86 ? 6.619 -11.727 -12.557 1.00 90.44 86 GLU A N 1
ATOM 661 C CA . GLU A 1 86 ? 5.222 -11.480 -12.202 1.00 90.44 86 GLU A CA 1
ATOM 662 C C . GLU A 1 86 ? 5.106 -10.489 -11.034 1.00 90.44 86 GLU A C 1
ATOM 664 O O . GLU A 1 86 ? 5.957 -10.433 -10.141 1.00 90.44 86 GLU A O 1
ATOM 669 N N . SER A 1 87 ? 4.028 -9.701 -11.026 1.00 91.81 87 SER A N 1
ATOM 670 C CA . SER A 1 87 ? 3.703 -8.812 -9.905 1.00 91.81 87 SER A CA 1
ATOM 671 C C . SER A 1 87 ? 3.437 -9.635 -8.643 1.00 91.81 87 SER A C 1
ATOM 673 O O . SER A 1 87 ? 2.681 -10.598 -8.716 1.00 91.81 87 SER A O 1
ATOM 675 N N . LEU A 1 88 ? 3.994 -9.241 -7.489 1.00 92.62 88 LEU A N 1
ATOM 676 C CA . LEU A 1 88 ? 3.673 -9.893 -6.20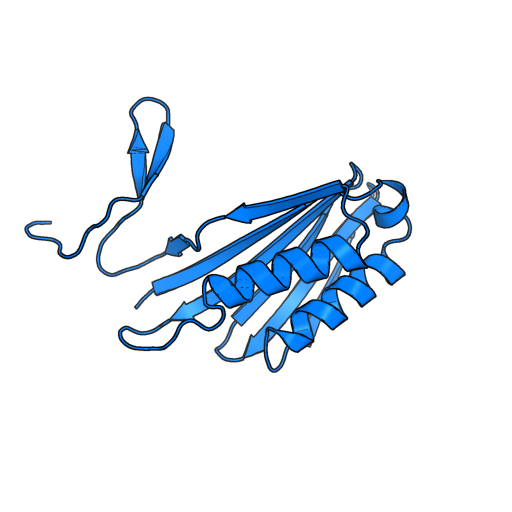8 1.00 92.62 88 LEU A CA 1
ATOM 677 C C . LEU A 1 88 ? 2.176 -9.773 -5.893 1.00 92.62 88 LEU A C 1
ATOM 679 O O . LEU A 1 88 ? 1.546 -10.711 -5.422 1.00 92.62 88 LEU A O 1
ATOM 683 N N . LEU A 1 89 ? 1.615 -8.604 -6.197 1.00 93.38 89 LEU A N 1
ATOM 684 C CA . LEU A 1 89 ? 0.199 -8.305 -6.059 1.00 93.38 89 LEU A CA 1
ATOM 685 C C . LEU A 1 89 ? -0.306 -7.749 -7.400 1.00 93.38 89 LEU A C 1
ATOM 687 O O . LEU A 1 89 ? -0.140 -6.560 -7.689 1.00 93.38 89 LEU A O 1
ATOM 691 N N . PRO A 1 90 ? -0.845 -8.606 -8.284 1.00 92.94 90 PRO A N 1
ATOM 692 C CA . PRO A 1 90 ? -1.513 -8.179 -9.511 1.00 92.94 90 PRO A CA 1
ATOM 693 C C . PRO A 1 90 ? -2.730 -7.284 -9.234 1.00 92.94 90 PRO A C 1
ATOM 695 O O . PRO A 1 90 ? -3.305 -7.314 -8.148 1.00 92.94 90 PRO A O 1
ATOM 698 N N . PHE A 1 91 ? -3.166 -6.513 -10.234 1.00 91.00 91 PHE A N 1
ATOM 699 C CA . PHE A 1 91 ? -4.260 -5.541 -10.084 1.00 91.00 91 PHE A CA 1
ATOM 700 C C . PHE A 1 91 ? -5.558 -6.145 -9.515 1.00 91.00 91 PHE A C 1
ATOM 702 O O . PHE A 1 91 ? -6.165 -5.551 -8.617 1.00 91.00 91 PHE A O 1
ATOM 709 N N . GLU A 1 92 ? -5.966 -7.320 -10.009 1.00 93.69 92 GLU A N 1
ATOM 710 C CA . GLU A 1 92 ? -7.161 -8.024 -9.522 1.00 93.69 92 GLU A CA 1
ATOM 711 C C . GLU A 1 92 ? -6.970 -8.560 -8.100 1.00 93.69 92 GLU A C 1
ATOM 713 O O . GLU A 1 92 ? -7.879 -8.468 -7.278 1.00 93.69 92 GLU A O 1
ATOM 718 N N . THR A 1 93 ? -5.768 -9.022 -7.755 1.00 94.88 93 THR A N 1
ATOM 719 C CA . THR A 1 93 ? -5.428 -9.449 -6.392 1.00 94.88 93 THR A CA 1
ATOM 720 C C . THR A 1 93 ? -5.509 -8.280 -5.409 1.00 94.88 93 THR A C 1
ATOM 722 O O . THR A 1 93 ? -6.111 -8.420 -4.349 1.00 94.88 93 THR A O 1
ATOM 725 N N . VAL A 1 94 ? -4.997 -7.095 -5.772 1.00 96.12 94 VAL A N 1
ATOM 726 C CA . VAL A 1 94 ? -5.132 -5.880 -4.941 1.00 96.12 94 VAL A CA 1
ATOM 727 C C . VAL A 1 94 ? -6.600 -5.465 -4.808 1.00 96.12 94 VAL A C 1
ATOM 729 O O . VAL A 1 94 ? -7.022 -5.029 -3.743 1.00 96.12 94 VAL A O 1
ATOM 732 N N . ARG A 1 95 ? -7.406 -5.627 -5.864 1.00 96.12 95 ARG A N 1
ATOM 733 C CA . ARG A 1 95 ? -8.850 -5.346 -5.822 1.00 96.12 95 ARG A CA 1
ATOM 734 C C . ARG A 1 95 ? -9.590 -6.286 -4.862 1.00 96.12 95 ARG A C 1
ATOM 736 O O . ARG A 1 95 ? -10.452 -5.840 -4.109 1.00 96.12 95 ARG A O 1
ATOM 743 N N . GLN A 1 96 ? -9.252 -7.573 -4.870 1.00 97.50 96 GLN A N 1
ATOM 744 C CA . GLN A 1 96 ? -9.806 -8.554 -3.933 1.00 97.50 96 GLN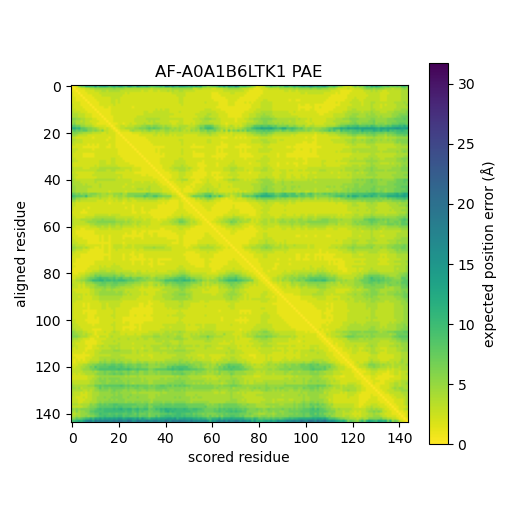 A CA 1
ATOM 745 C C . GLN A 1 96 ? -9.347 -8.288 -2.496 1.00 97.50 96 GLN A C 1
ATOM 747 O O . GLN A 1 96 ? -10.163 -8.359 -1.573 1.00 97.50 96 GLN A O 1
ATOM 752 N N . LEU A 1 97 ? -8.072 -7.934 -2.311 1.00 97.75 97 LEU A N 1
ATOM 753 C CA . LEU A 1 97 ? -7.509 -7.524 -1.027 1.00 97.75 97 LEU A CA 1
ATOM 754 C C . LEU A 1 97 ? -8.262 -6.314 -0.461 1.00 97.75 97 LEU A C 1
ATOM 756 O O . LEU A 1 97 ? -8.752 -6.383 0.664 1.00 97.75 97 LEU A O 1
ATOM 760 N N . GLU A 1 98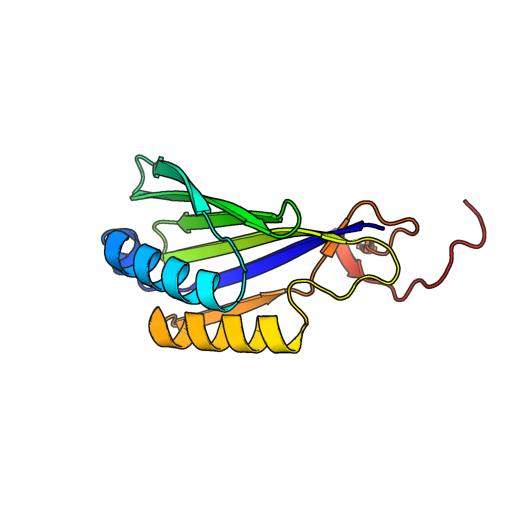 ? -8.421 -5.250 -1.255 1.00 97.81 98 GLU A N 1
ATOM 761 C CA . GLU A 1 98 ? -9.198 -4.062 -0.888 1.00 97.81 98 GLU A CA 1
ATOM 762 C C . GLU A 1 98 ? -10.619 -4.452 -0.475 1.00 97.81 98 GLU A C 1
ATOM 764 O O . GLU A 1 98 ? -11.030 -4.162 0.642 1.00 97.81 98 GLU A O 1
ATOM 769 N N . SER A 1 99 ? -11.350 -5.181 -1.324 1.00 97.75 99 SER A N 1
ATOM 770 C CA . SER A 1 99 ? -12.729 -5.581 -1.021 1.00 97.75 99 SER A CA 1
ATOM 771 C C . SER A 1 99 ? -12.840 -6.406 0.266 1.00 97.75 99 SER A C 1
ATOM 773 O O . SER A 1 99 ? -13.825 -6.274 0.999 1.00 97.75 99 SER A O 1
ATOM 775 N N . THR A 1 100 ? -11.859 -7.269 0.538 1.00 98.19 100 THR A N 1
ATOM 776 C CA . THR A 1 100 ? -11.827 -8.108 1.742 1.00 98.19 100 THR A CA 1
ATOM 777 C C . THR A 1 100 ? -11.558 -7.262 2.982 1.00 98.19 100 THR A C 1
ATOM 779 O O . THR A 1 100 ? -12.273 -7.389 3.977 1.00 98.19 100 THR A O 1
ATOM 782 N N . LEU A 1 101 ? -10.579 -6.356 2.907 1.00 97.88 101 LEU A N 1
ATOM 783 C CA . LEU A 1 101 ? -10.267 -5.415 3.978 1.00 97.88 101 LEU A CA 1
ATOM 784 C C . LEU A 1 101 ? -11.461 -4.514 4.282 1.00 97.88 101 LEU A C 1
ATOM 786 O O . LEU A 1 101 ? -11.847 -4.406 5.443 1.00 97.88 101 LEU A O 1
ATOM 790 N N . THR A 1 102 ? -12.104 -3.936 3.268 1.00 97.75 102 THR A N 1
ATOM 791 C CA . THR A 1 102 ? -13.276 -3.068 3.440 1.00 97.75 102 THR A CA 1
ATOM 792 C C . THR A 1 102 ? -14.390 -3.780 4.194 1.00 97.75 102 THR A C 1
ATOM 794 O O . THR A 1 102 ? -14.913 -3.251 5.176 1.00 97.75 102 THR A O 1
ATOM 797 N N . LYS A 1 103 ? -14.701 -5.018 3.791 1.00 97.50 103 LYS A N 1
ATOM 798 C CA . LYS A 1 103 ? -15.746 -5.828 4.421 1.00 97.50 103 LYS A CA 1
ATOM 799 C C . LYS A 1 103 ? -15.416 -6.177 5.874 1.00 97.50 103 LYS A C 1
ATOM 801 O O . LYS A 1 103 ? -16.267 -5.994 6.739 1.00 97.50 103 LYS A O 1
ATOM 806 N N . LEU A 1 104 ? -14.215 -6.689 6.150 1.00 97.25 104 LEU A N 1
ATOM 807 C CA . LEU A 1 104 ? -13.872 -7.213 7.479 1.00 97.25 104 LEU A CA 1
ATOM 808 C C . LEU A 1 104 ? -13.521 -6.117 8.489 1.00 97.25 104 LEU A C 1
ATOM 810 O O . LEU A 1 104 ? -13.806 -6.258 9.673 1.00 97.25 104 LEU A O 1
ATOM 814 N N . THR A 1 105 ? -12.970 -4.994 8.032 1.00 95.50 105 THR A N 1
ATOM 815 C CA . THR A 1 105 ? -12.709 -3.837 8.903 1.00 95.50 105 THR A CA 1
ATOM 816 C C . THR A 1 105 ? -13.954 -2.976 9.126 1.00 95.50 105 THR A C 1
ATOM 818 O O . THR A 1 105 ? -13.954 -2.109 10.003 1.00 95.50 105 THR A O 1
ATOM 821 N N . GLY A 1 106 ? -15.039 -3.212 8.376 1.00 94.50 106 GLY A N 1
ATOM 822 C CA . GLY A 1 106 ? -16.231 -2.361 8.374 1.00 94.50 106 GLY A CA 1
ATOM 823 C C . GLY A 1 106 ? -15.902 -0.933 7.941 1.00 94.50 106 GLY A C 1
ATOM 824 O O . GLY A 1 106 ? -16.379 0.019 8.555 1.00 94.50 106 GLY A O 1
ATOM 825 N N . SER A 1 107 ? -15.012 -0.794 6.958 1.00 96.25 107 SER A N 1
ATOM 826 C CA . SER A 1 107 ? -14.602 0.502 6.433 1.00 96.25 107 SER A CA 1
ATOM 827 C C . SER A 1 107 ? -15.754 1.146 5.660 1.00 96.25 107 SER A C 1
ATOM 829 O O . SER A 1 107 ? -16.417 0.496 4.855 1.00 96.25 107 SER A O 1
ATOM 831 N N . MET A 1 108 ? -15.979 2.440 5.893 1.00 95.94 108 MET A N 1
ATOM 832 C CA . MET A 1 108 ? -16.992 3.230 5.183 1.00 95.94 108 MET A CA 1
ATOM 833 C C . MET A 1 108 ? -16.573 3.537 3.741 1.00 95.94 108 MET A C 1
ATOM 835 O O . MET A 1 108 ? -17.416 3.714 2.866 1.00 95.94 108 MET A O 1
ATOM 839 N N . LYS A 1 109 ? -15.262 3.630 3.502 1.00 96.19 109 LYS A N 1
ATOM 840 C CA . LYS A 1 109 ? -14.663 3.927 2.203 1.00 96.19 109 LYS A CA 1
ATOM 841 C C . LYS A 1 109 ? -13.261 3.339 2.153 1.00 96.19 109 LYS A C 1
ATOM 843 O O . LYS A 1 109 ? -12.454 3.631 3.031 1.00 96.19 109 LYS A O 1
ATOM 848 N N . SER A 1 110 ? -12.958 2.604 1.094 1.00 97.19 110 SER A N 1
ATOM 849 C CA . SER A 1 110 ? -11.593 2.219 0.750 1.00 97.19 110 SER A CA 1
ATOM 850 C C . SER A 1 110 ? -11.151 2.888 -0.541 1.00 97.19 110 SER A C 1
ATOM 852 O O . SER A 1 110 ? -11.984 3.294 -1.360 1.00 97.19 110 SER A O 1
ATOM 854 N N . HIS A 1 111 ? -9.842 3.029 -0.711 1.00 96.94 111 HIS A N 1
ATOM 855 C CA . HIS A 1 111 ? -9.276 3.471 -1.971 1.00 96.94 111 HIS A CA 1
ATOM 856 C C . HIS A 1 111 ? -7.911 2.834 -2.210 1.00 96.94 111 HIS A C 1
ATOM 858 O O . HIS A 1 111 ? -6.958 3.098 -1.475 1.00 96.94 111 HIS A O 1
ATOM 864 N N . LYS A 1 112 ? -7.811 2.014 -3.259 1.00 95.00 112 LYS A N 1
ATOM 865 C CA . LYS A 1 112 ? -6.526 1.577 -3.812 1.00 95.00 112 LYS A CA 1
ATOM 866 C C . LYS A 1 112 ? -6.037 2.541 -4.891 1.00 95.00 112 LYS A C 1
ATOM 868 O O . LYS A 1 112 ? -6.799 2.920 -5.783 1.00 95.00 112 LYS A O 1
ATOM 873 N N . TYR A 1 113 ? -4.748 2.851 -4.860 1.00 93.75 113 TYR A N 1
ATOM 874 C CA . TYR A 1 113 ? -4.084 3.590 -5.932 1.00 93.75 113 TYR A CA 1
ATOM 875 C C . TYR A 1 113 ? -3.436 2.620 -6.932 1.00 93.75 113 TYR A C 1
ATOM 877 O O . TYR A 1 113 ? -3.138 1.470 -6.583 1.00 93.75 113 TYR A O 1
ATOM 885 N N . PRO A 1 114 ? -3.192 3.051 -8.183 1.00 91.75 114 PRO A N 1
ATOM 886 C CA . PRO A 1 114 ? -2.270 2.351 -9.067 1.00 91.75 114 PRO A CA 1
ATOM 887 C C . PRO A 1 114 ? -0.912 2.150 -8.382 1.00 91.75 114 PRO A C 1
ATOM 889 O O . PRO A 1 114 ? -0.436 3.021 -7.654 1.00 91.75 114 PRO A O 1
ATOM 892 N N . ALA A 1 115 ? -0.294 0.988 -8.597 1.00 92.81 115 ALA A N 1
ATOM 893 C CA . ALA A 1 115 ? 1.023 0.713 -8.037 1.00 92.81 115 ALA A CA 1
ATOM 894 C C . ALA A 1 115 ? 2.068 1.629 -8.689 1.00 92.81 115 ALA A C 1
ATOM 896 O O . ALA A 1 115 ? 2.220 1.615 -9.911 1.00 92.81 115 ALA A O 1
ATOM 897 N N . LEU A 1 116 ? 2.814 2.374 -7.877 1.00 94.56 116 LEU A N 1
ATOM 898 C CA . LEU A 1 116 ? 3.859 3.273 -8.355 1.00 94.56 116 LEU A CA 1
ATOM 899 C C . LEU A 1 116 ? 5.141 2.486 -8.639 1.00 94.56 116 LEU A C 1
ATOM 901 O O . LEU A 1 116 ? 5.657 1.798 -7.757 1.00 94.56 116 LEU A O 1
ATOM 905 N N . LYS A 1 117 ? 5.674 2.608 -9.857 1.00 93.88 117 LYS A N 1
ATOM 906 C CA . LYS A 1 117 ? 6.940 1.986 -10.282 1.00 93.88 117 LYS A CA 1
ATOM 907 C C . LYS A 1 117 ? 8.108 2.956 -10.077 1.00 93.88 117 LYS A C 1
ATOM 909 O O . LYS A 1 117 ? 8.379 3.801 -10.924 1.00 93.88 117 LYS A O 1
ATOM 914 N N . ARG A 1 118 ? 8.816 2.840 -8.958 1.00 93.75 118 ARG A N 1
ATOM 915 C CA . ARG A 1 118 ? 9.889 3.755 -8.535 1.00 93.75 118 ARG A CA 1
ATOM 916 C C . ARG A 1 118 ? 11.269 3.230 -8.934 1.00 93.75 118 ARG A C 1
ATOM 918 O O . ARG A 1 118 ? 11.545 2.040 -8.783 1.00 93.75 118 ARG A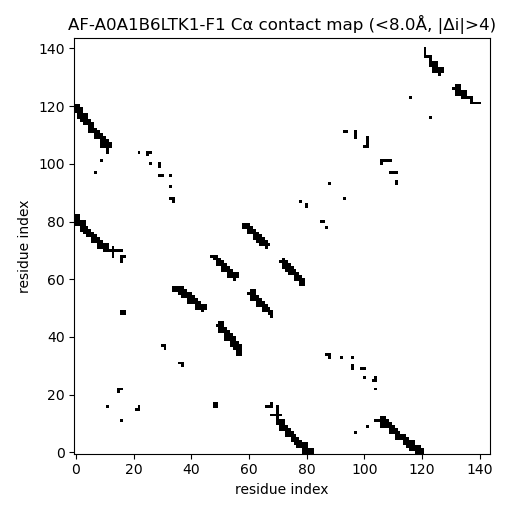 O 1
ATOM 925 N N . GLY A 1 119 ? 12.146 4.115 -9.413 1.00 91.62 119 GLY A N 1
ATOM 926 C CA . GLY A 1 119 ? 13.515 3.754 -9.814 1.00 91.62 119 GLY A CA 1
ATOM 927 C C . GLY A 1 119 ? 13.573 2.807 -11.018 1.00 91.62 119 GLY A C 1
ATOM 928 O O . GLY A 1 119 ? 14.464 1.965 -11.102 1.00 91.62 119 GLY A O 1
ATOM 929 N N . GLY A 1 120 ? 12.573 2.885 -11.901 1.00 89.19 120 GLY A N 1
ATOM 930 C CA . GLY A 1 120 ? 12.564 2.149 -13.161 1.00 89.19 120 GLY A CA 1
ATOM 931 C C . GLY A 1 120 ? 13.603 2.685 -14.147 1.00 89.19 120 GLY A C 1
ATOM 932 O O . GLY A 1 120 ? 14.093 3.794 -13.995 1.00 89.19 120 GLY A O 1
ATOM 933 N N . LYS A 1 121 ? 13.904 1.912 -15.200 1.00 88.38 121 LYS A N 1
ATOM 934 C CA . LYS A 1 121 ? 14.807 2.355 -16.283 1.00 88.38 121 LYS A CA 1
ATOM 935 C C . LYS A 1 121 ? 14.281 3.588 -17.035 1.00 88.38 121 LYS A C 1
ATOM 937 O O . LYS A 1 121 ? 15.069 4.353 -17.566 1.00 88.38 121 LYS A O 1
ATOM 942 N N . ALA A 1 122 ? 12.962 3.722 -17.126 1.00 89.62 122 ALA A N 1
ATOM 943 C CA . ALA A 1 122 ? 12.295 4.867 -17.722 1.00 89.62 122 ALA A CA 1
ATOM 944 C C . ALA A 1 122 ? 11.385 5.495 -16.669 1.00 89.62 122 ALA A C 1
ATOM 946 O O . ALA A 1 122 ? 10.575 4.783 -16.057 1.00 89.62 122 ALA A O 1
ATOM 947 N N . ASP A 1 123 ? 11.511 6.805 -16.482 1.00 91.38 123 ASP A N 1
ATOM 948 C CA . ASP A 1 123 ? 10.589 7.569 -15.657 1.00 91.38 123 ASP A CA 1
ATOM 949 C C . ASP A 1 123 ? 9.223 7.640 -16.337 1.00 91.38 123 ASP A C 1
ATOM 951 O O . ASP A 1 123 ? 9.114 7.894 -17.534 1.00 91.38 123 ASP A O 1
ATOM 955 N N . ARG A 1 124 ? 8.171 7.368 -15.562 1.00 93.12 124 ARG A N 1
ATOM 956 C CA . ARG A 1 124 ? 6.776 7.364 -16.037 1.00 93.12 124 ARG A CA 1
ATOM 957 C C . ARG A 1 124 ? 5.913 8.429 -15.386 1.00 93.12 124 ARG A C 1
ATOM 959 O O . ARG A 1 124 ? 4.825 8.704 -15.878 1.00 93.12 124 ARG A O 1
ATOM 966 N N . TYR A 1 125 ? 6.380 9.000 -14.281 1.00 95.00 125 TYR A N 1
ATOM 967 C CA . TYR A 1 125 ? 5.612 9.928 -13.465 1.00 95.00 125 TYR A CA 1
ATOM 968 C C . TYR A 1 125 ? 6.185 11.327 -13.632 1.00 95.00 125 TYR A C 1
ATOM 970 O O . TYR A 1 125 ? 7.310 11.591 -13.218 1.00 95.00 125 TYR A O 1
ATOM 978 N N . PHE A 1 126 ? 5.394 12.217 -14.219 1.00 95.38 126 PHE A N 1
ATOM 979 C CA . PHE A 1 126 ? 5.750 13.620 -14.403 1.00 95.38 126 PHE A CA 1
ATOM 980 C C . PHE A 1 126 ? 4.685 14.505 -13.765 1.00 95.38 126 PHE A C 1
ATOM 982 O O . PHE A 1 126 ? 3.524 14.112 -13.636 1.00 95.38 126 PHE A O 1
ATOM 989 N N . LEU A 1 127 ? 5.087 15.703 -13.353 1.00 96.94 127 LEU A N 1
ATOM 990 C CA . LEU A 1 127 ? 4.169 16.692 -12.803 1.00 96.94 127 LEU A CA 1
ATOM 991 C C . LEU A 1 127 ? 3.602 17.559 -13.926 1.00 96.94 127 LEU A C 1
ATOM 993 O O . LEU A 1 127 ? 4.322 17.966 -14.840 1.00 96.94 127 LEU A O 1
ATOM 997 N N . SER A 1 128 ? 2.311 17.865 -13.849 1.00 96.31 128 SER A N 1
ATOM 998 C CA . SER A 1 128 ? 1.729 18.970 -14.608 1.00 96.31 128 SER A CA 1
ATOM 999 C C . SER A 1 128 ? 2.219 20.324 -14.074 1.00 96.31 128 SER A C 1
ATOM 1001 O O . SER A 1 128 ? 2.817 20.414 -13.002 1.00 96.31 128 SER A O 1
ATOM 1003 N N . SER A 1 129 ? 1.916 21.410 -14.793 1.00 97.12 129 SER A N 1
ATOM 1004 C CA . SER A 1 129 ? 2.240 22.777 -14.352 1.00 97.12 129 SER A CA 1
ATOM 1005 C C . SER A 1 129 ? 1.569 23.179 -13.032 1.00 97.12 129 SER A C 1
ATOM 1007 O O . SER A 1 129 ? 2.005 24.130 -12.397 1.00 97.12 129 SER A O 1
ATOM 1009 N N . ASP A 1 130 ? 0.497 22.484 -12.647 1.00 97.19 130 ASP A N 1
ATOM 1010 C CA . ASP A 1 130 ? -0.215 22.631 -11.373 1.00 97.19 130 ASP A CA 1
ATOM 1011 C C . ASP A 1 130 ? 0.088 21.488 -10.382 1.00 97.19 130 ASP A C 1
ATOM 1013 O O . ASP A 1 130 ? -0.723 21.200 -9.508 1.00 97.19 130 ASP A O 1
ATOM 1017 N N . GLU A 1 131 ? 1.241 20.824 -10.530 1.00 94.94 131 GLU A N 1
ATOM 1018 C CA . GLU A 1 131 ? 1.802 19.835 -9.589 1.00 94.94 131 GLU A CA 1
ATOM 1019 C C . GLU A 1 131 ? 0.991 18.538 -9.412 1.00 94.94 131 GLU A C 1
ATOM 1021 O O . GLU A 1 131 ? 1.214 17.769 -8.473 1.00 94.94 131 GLU A O 1
ATOM 1026 N N . ARG A 1 132 ? 0.074 18.225 -10.332 1.00 95.62 132 ARG A N 1
ATOM 1027 C CA . ARG A 1 132 ? -0.622 16.932 -10.330 1.00 95.62 132 ARG A CA 1
ATOM 1028 C C . ARG A 1 132 ? 0.281 15.854 -10.910 1.00 95.62 132 ARG A C 1
ATOM 1030 O O . ARG A 1 132 ? 0.921 16.053 -11.941 1.00 95.62 132 ARG A O 1
ATOM 1037 N N . ILE A 1 133 ? 0.286 14.687 -10.270 1.00 95.31 133 ILE A N 1
ATOM 1038 C CA . ILE A 1 133 ? 1.000 13.517 -10.778 1.00 95.31 133 ILE A CA 1
ATOM 1039 C C . ILE A 1 133 ? 0.287 12.948 -12.010 1.00 95.31 133 ILE A C 1
ATOM 1041 O O . ILE A 1 133 ? -0.912 12.663 -11.975 1.00 95.31 133 ILE A O 1
ATOM 1045 N N . LEU A 1 134 ? 1.036 12.781 -13.097 1.00 95.25 134 LEU A N 1
ATOM 1046 C CA . LEU A 1 134 ? 0.595 12.160 -14.341 1.00 95.25 134 LEU A CA 1
ATOM 1047 C C . LEU A 1 134 ? 1.470 10.939 -14.621 1.00 95.25 134 LEU A C 1
ATOM 1049 O O . LEU A 1 134 ? 2.693 11.056 -14.692 1.00 95.25 134 LEU A O 1
ATOM 1053 N N . GLU A 1 135 ? 0.844 9.776 -14.784 1.00 95.12 135 GLU A N 1
ATOM 1054 C CA . GLU A 1 135 ? 1.515 8.571 -15.273 1.00 95.12 135 GLU A CA 1
ATOM 1055 C C . GLU A 1 135 ? 1.366 8.491 -16.795 1.00 95.12 135 GLU A C 1
ATOM 1057 O O . GLU A 1 135 ? 0.251 8.521 -17.317 1.00 95.12 135 GLU A O 1
ATOM 1062 N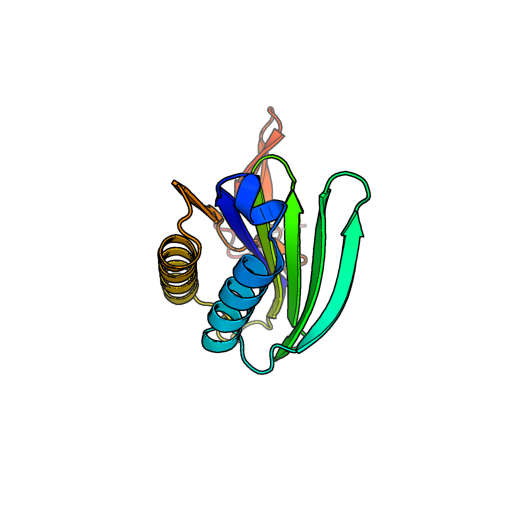 N . TYR A 1 136 ? 2.491 8.392 -17.498 1.00 94.06 136 TYR A N 1
ATOM 1063 C CA . TYR A 1 136 ? 2.545 8.225 -18.946 1.00 94.06 136 TYR A CA 1
ATOM 1064 C C . TYR A 1 136 ? 2.864 6.775 -19.314 1.00 94.06 136 TYR A C 1
ATOM 1066 O O . TYR A 1 136 ? 3.657 6.102 -18.648 1.00 94.06 136 TYR A O 1
ATOM 1074 N N . ASP A 1 137 ? 2.289 6.319 -20.425 1.00 92.38 137 ASP A N 1
ATOM 1075 C CA . ASP A 1 137 ? 2.555 5.000 -21.004 1.00 92.38 137 ASP A CA 1
ATOM 1076 C C . ASP A 1 137 ? 3.867 5.017 -21.807 1.00 92.38 137 ASP A C 1
ATOM 1078 O O . ASP A 1 137 ? 3.888 5.040 -23.035 1.00 92.38 137 ASP A O 1
ATOM 1082 N N . ILE A 1 138 ? 4.988 5.150 -21.091 1.00 91.25 138 ILE A N 1
ATOM 1083 C CA . ILE A 1 138 ? 6.328 5.208 -21.685 1.00 91.25 138 ILE A CA 1
ATOM 1084 C C . ILE A 1 138 ? 6.901 3.794 -21.803 1.00 91.25 138 ILE A C 1
ATOM 1086 O O . ILE A 1 138 ? 7.193 3.129 -20.795 1.00 91.25 138 ILE A O 1
ATOM 1090 N N . ASP A 1 139 ? 7.120 3.389 -23.054 1.00 87.06 139 ASP A N 1
ATOM 1091 C CA . ASP A 1 139 ? 7.727 2.110 -23.430 1.00 87.06 139 ASP A CA 1
ATOM 1092 C C . ASP A 1 139 ? 9.258 2.173 -23.503 1.00 87.06 139 ASP A C 1
ATOM 1094 O O . ASP A 1 139 ? 9.945 1.217 -23.132 1.00 87.06 139 ASP A O 1
ATOM 1098 N N . ALA A 1 140 ? 9.810 3.295 -23.974 1.00 88.50 140 ALA A N 1
ATOM 1099 C CA . ALA A 1 140 ? 11.243 3.463 -24.188 1.00 88.50 140 ALA A CA 1
ATOM 1100 C C . ALA A 1 140 ? 11.694 4.922 -24.047 1.00 88.50 140 ALA A C 1
ATOM 1102 O O . ALA A 1 140 ? 10.976 5.852 -24.411 1.00 88.50 140 ALA A O 1
ATOM 1103 N N . VAL A 1 141 ? 12.929 5.099 -23.574 1.00 89.56 141 VAL A N 1
ATOM 1104 C CA . VAL A 1 141 ? 13.653 6.375 -23.610 1.00 89.56 141 VAL A CA 1
ATOM 1105 C C . VAL A 1 141 ? 14.405 6.442 -24.938 1.00 89.56 141 VAL A C 1
ATOM 1107 O O . VAL A 1 141 ? 15.241 5.582 -25.213 1.00 89.56 141 VAL A O 1
ATOM 1110 N N . LEU A 1 142 ? 14.071 7.422 -25.783 1.00 92.44 142 LEU A N 1
ATOM 1111 C CA . LEU A 1 142 ? 14.702 7.603 -27.100 1.00 92.44 142 LEU A CA 1
ATOM 1112 C C . LEU A 1 142 ? 15.974 8.456 -27.024 1.00 92.44 142 LEU A C 1
ATOM 1114 O O . LEU A 1 142 ? 16.897 8.262 -27.812 1.00 92.44 142 LEU A O 1
ATOM 1118 N N . PHE A 1 143 ? 15.995 9.397 -26.084 1.00 89.81 143 PHE A N 1
ATOM 1119 C CA . PHE A 1 143 ? 17.099 10.301 -25.798 1.00 89.81 143 PHE A CA 1
ATOM 1120 C C . PHE A 1 143 ? 17.025 10.699 -24.321 1.00 89.81 143 PHE A C 1
ATOM 1122 O O . PHE A 1 143 ? 15.919 10.833 -23.791 1.00 89.81 143 PHE A O 1
ATOM 1129 N N . GLU A 1 144 ? 18.182 10.868 -23.690 1.00 76.31 144 GLU A N 1
ATOM 1130 C CA . GLU A 1 144 ? 18.336 11.313 -22.302 1.00 76.31 144 GLU A CA 1
ATOM 1131 C C . GLU A 1 144 ? 19.284 12.514 -22.253 1.00 76.31 144 GLU A C 1
ATOM 1133 O O . GLU A 1 144 ? 20.374 12.424 -22.869 1.00 76.31 144 GLU A O 1
#